Protein AF-A0A0K1JF31-F1 (afdb_monomer_lite)

Structure (mmCIF, N/CA/C/O backbone):
data_AF-A0A0K1JF31-F1
#
_entry.id   AF-A0A0K1JF31-F1
#
loop_
_atom_site.group_PDB
_atom_site.id
_atom_site.type_symbol
_atom_site.label_atom_id
_atom_site.label_alt_id
_atom_site.label_comp_id
_atom_site.label_asym_id
_atom_site.label_entity_id
_atom_site.label_seq_id
_atom_site.pdbx_PDB_ins_code
_atom_site.Cartn_x
_atom_site.Cartn_y
_atom_site.Cartn_z
_atom_site.occupancy
_atom_site.B_iso_or_equiv
_atom_site.auth_seq_id
_atom_site.auth_comp_id
_atom_site.auth_asym_id
_atom_site.auth_atom_id
_atom_site.pdbx_PDB_model_num
ATOM 1 N N . MET A 1 1 ? 9.461 -9.922 5.582 1.00 48.00 1 MET A N 1
ATOM 2 C CA . MET A 1 1 ? 8.003 -9.866 5.827 1.00 48.00 1 MET A CA 1
ATOM 3 C C . MET A 1 1 ? 7.762 -8.572 6.591 1.00 48.00 1 MET A C 1
ATOM 5 O O . MET A 1 1 ? 8.384 -8.407 7.632 1.00 48.00 1 MET A O 1
ATOM 9 N N . ASN A 1 2 ? 7.058 -7.615 5.977 1.00 62.56 2 ASN A N 1
ATOM 10 C CA . ASN A 1 2 ? 7.079 -6.185 6.326 1.00 62.56 2 ASN A CA 1
ATOM 11 C C . ASN A 1 2 ? 6.630 -5.918 7.773 1.00 62.56 2 ASN A C 1
ATOM 13 O O . ASN A 1 2 ? 5.574 -6.403 8.175 1.00 62.56 2 ASN A O 1
ATOM 17 N N . ALA A 1 3 ? 7.412 -5.145 8.536 1.00 68.56 3 ALA A N 1
ATOM 18 C CA . ALA A 1 3 ? 7.131 -4.831 9.943 1.00 68.56 3 ALA A CA 1
ATOM 19 C C . ALA A 1 3 ? 5.749 -4.176 10.126 1.00 68.56 3 ALA A C 1
ATOM 21 O O . ALA A 1 3 ? 4.981 -4.593 10.986 1.00 68.56 3 ALA A O 1
ATOM 22 N N . VAL A 1 4 ? 5.389 -3.264 9.218 1.00 63.94 4 VAL A N 1
ATOM 23 C CA . VAL A 1 4 ? 4.092 -2.563 9.182 1.00 63.94 4 VAL A CA 1
ATOM 24 C C . VAL A 1 4 ? 2.902 -3.522 9.037 1.00 63.94 4 VAL A C 1
ATOM 26 O O . VAL A 1 4 ? 1.861 -3.335 9.657 1.00 63.94 4 VAL A O 1
ATOM 29 N N . VAL A 1 5 ? 3.054 -4.597 8.259 1.00 63.91 5 VAL A N 1
ATOM 30 C CA . VAL A 1 5 ? 1.973 -5.572 8.016 1.00 63.91 5 VAL A CA 1
ATOM 31 C C . VAL A 1 5 ? 1.757 -6.473 9.230 1.00 63.91 5 VAL A C 1
ATOM 33 O O . VAL A 1 5 ? 0.625 -6.857 9.513 1.00 63.91 5 VAL A O 1
ATOM 36 N N . ARG A 1 6 ? 2.826 -6.808 9.969 1.00 69.06 6 ARG A N 1
ATOM 37 C CA . ARG A 1 6 ? 2.684 -7.524 11.247 1.00 69.06 6 ARG A CA 1
ATOM 38 C C . ARG A 1 6 ? 1.983 -6.653 12.283 1.00 69.06 6 ARG A C 1
ATOM 40 O O . ARG A 1 6 ? 1.006 -7.101 12.865 1.00 69.06 6 ARG A O 1
ATOM 47 N N . GLN A 1 7 ? 2.426 -5.404 12.421 1.00 67.50 7 GLN A N 1
ATOM 48 C CA . GLN A 1 7 ? 1.873 -4.449 13.379 1.00 67.50 7 GLN A CA 1
ATOM 49 C C . GLN A 1 7 ? 0.365 -4.231 13.172 1.00 67.50 7 GLN A C 1
ATOM 51 O O . GLN A 1 7 ? -0.398 -4.228 14.130 1.00 67.50 7 GLN A O 1
ATOM 56 N N . TRP A 1 8 ? -0.083 -4.163 11.915 1.00 64.81 8 TRP A N 1
ATOM 57 C CA . TRP A 1 8 ? -1.504 -4.116 11.566 1.00 64.81 8 TRP A CA 1
ATOM 58 C C . TRP A 1 8 ? -2.294 -5.366 11.981 1.00 64.81 8 TRP A C 1
ATOM 60 O O . TRP A 1 8 ? -3.380 -5.262 12.557 1.00 64.81 8 TRP A O 1
ATOM 70 N N . ASN A 1 9 ? -1.769 -6.561 11.687 1.00 64.62 9 ASN A N 1
ATOM 71 C CA . ASN A 1 9 ? -2.449 -7.814 12.023 1.00 64.62 9 ASN A CA 1
ATOM 72 C C . ASN A 1 9 ? -2.577 -8.005 13.540 1.00 64.62 9 ASN A C 1
ATOM 74 O O . ASN A 1 9 ? -3.616 -8.475 14.008 1.00 64.62 9 ASN A O 1
ATOM 78 N N . ASP A 1 10 ? -1.551 -7.623 14.299 1.00 68.12 10 ASP A N 1
ATOM 79 C CA . ASP A 1 10 ? -1.558 -7.716 15.759 1.00 68.12 10 ASP A CA 1
ATOM 80 C C . ASP A 1 10 ? -2.531 -6.696 16.372 1.00 68.12 10 ASP A C 1
ATOM 82 O O . ASP A 1 10 ? -3.350 -7.067 17.216 1.00 68.12 10 ASP A O 1
ATOM 86 N N . ALA A 1 11 ? -2.546 -5.454 15.874 1.00 62.66 11 ALA A N 1
ATOM 87 C CA . ALA A 1 11 ? -3.492 -4.421 16.302 1.00 62.66 11 ALA A CA 1
ATOM 88 C C . ALA A 1 11 ? -4.959 -4.806 16.025 1.00 62.66 11 ALA A C 1
ATOM 90 O O . ALA A 1 11 ? -5.830 -4.612 16.875 1.00 62.66 11 ALA A O 1
ATOM 91 N N . THR A 1 12 ? -5.226 -5.425 14.867 1.00 65.06 12 THR A N 1
ATOM 92 C CA . THR A 1 12 ? -6.564 -5.922 14.491 1.00 65.06 12 THR A CA 1
ATOM 93 C C . THR A 1 12 ? -7.033 -7.034 15.425 1.00 65.06 12 THR A C 1
ATOM 95 O O . THR A 1 12 ? -8.169 -7.008 15.894 1.00 65.06 12 THR A O 1
ATOM 98 N N . ARG A 1 13 ? -6.159 -8.003 15.732 1.00 66.81 13 ARG A N 1
ATOM 99 C CA . ARG A 1 13 ? -6.470 -9.100 16.668 1.00 66.81 13 ARG A CA 1
ATOM 100 C C . ARG A 1 13 ? -6.703 -8.608 18.090 1.00 66.81 13 ARG A C 1
ATOM 102 O O . ARG A 1 13 ? -7.522 -9.177 18.800 1.00 66.81 13 ARG A O 1
ATOM 109 N N . SER A 1 14 ? -5.985 -7.563 18.484 1.00 64.38 14 SER A N 1
ATOM 110 C CA . SER A 1 14 ? -6.023 -7.005 19.837 1.00 64.38 14 SER A CA 1
ATOM 111 C C . SER A 1 14 ? -7.141 -5.973 20.028 1.00 64.38 14 SER A C 1
ATOM 113 O O . SER A 1 14 ? -7.331 -5.502 21.145 1.00 64.38 14 SER A O 1
ATOM 115 N N . GLN A 1 15 ? -7.850 -5.596 18.951 1.00 62.47 15 GLN A N 1
ATOM 116 C CA . GLN A 1 15 ? -8.887 -4.551 18.917 1.00 62.47 15 GLN A CA 1
ATOM 117 C C . GLN A 1 15 ? -8.434 -3.203 19.510 1.00 62.47 15 GLN A C 1
ATOM 119 O O . GLN A 1 15 ? -9.239 -2.416 20.006 1.00 62.47 15 GLN A O 1
ATOM 124 N N . ARG A 1 16 ? -7.129 -2.917 19.464 1.00 68.31 16 ARG A N 1
ATOM 125 C CA . ARG A 1 16 ? -6.552 -1.696 20.030 1.00 68.31 16 ARG A CA 1
ATOM 126 C C . ARG A 1 16 ? -6.599 -0.584 18.995 1.00 68.31 16 ARG A C 1
ATOM 128 O O . ARG A 1 16 ? -5.718 -0.475 18.146 1.00 68.31 16 ARG A O 1
ATOM 135 N N . THR A 1 17 ? -7.612 0.268 19.090 1.00 65.62 17 THR A N 1
ATOM 136 C CA . THR A 1 17 ? -7.881 1.359 18.139 1.00 65.62 17 THR A CA 1
ATOM 137 C C . THR A 1 17 ? -6.668 2.269 17.908 1.00 65.62 17 THR A C 1
ATOM 139 O O . THR A 1 17 ? -6.363 2.604 16.771 1.00 65.62 17 THR A O 1
ATOM 142 N N . GLY A 1 18 ? -5.899 2.597 18.954 1.00 68.38 18 GLY A N 1
ATOM 143 C CA . GLY A 1 18 ? -4.687 3.421 18.813 1.00 68.38 18 GLY A CA 1
ATOM 144 C C . GLY A 1 18 ? -3.534 2.739 18.059 1.00 68.38 18 GLY A C 1
ATOM 145 O O . GLY A 1 18 ? -2.773 3.392 17.341 1.00 68.38 18 GLY A O 1
ATOM 146 N N . GLU A 1 19 ? -3.411 1.415 18.171 1.00 68.19 19 GLU A N 1
ATOM 147 C CA . GLU A 1 19 ? -2.413 0.642 17.419 1.00 68.19 19 GLU A CA 1
ATOM 148 C C . GLU A 1 19 ? -2.843 0.470 15.956 1.00 68.19 19 GLU A C 1
ATOM 150 O O . GLU A 1 19 ? -1.999 0.520 15.058 1.00 68.19 19 GLU A O 1
ATOM 155 N N . LEU A 1 20 ? -4.153 0.347 15.709 1.00 66.38 20 LEU A N 1
ATOM 156 C CA . LEU A 1 20 ? -4.734 0.348 14.366 1.00 66.38 20 LEU A CA 1
ATOM 157 C C . LEU A 1 20 ? -4.461 1.672 13.650 1.00 66.38 20 LEU A C 1
ATOM 159 O O . LEU A 1 20 ? -3.975 1.649 12.523 1.00 66.38 20 LEU A O 1
ATOM 163 N N . ASP A 1 21 ? -4.676 2.808 14.313 1.00 70.62 21 ASP A N 1
ATOM 164 C CA . ASP A 1 21 ? -4.404 4.142 13.758 1.00 70.62 21 ASP A CA 1
ATOM 165 C C . ASP A 1 21 ? -2.927 4.336 13.417 1.00 70.62 21 ASP A C 1
ATOM 167 O O . ASP A 1 21 ? -2.572 4.838 12.348 1.00 70.62 21 ASP A O 1
ATOM 171 N N . THR A 1 22 ? -2.047 3.890 14.313 1.00 76.75 22 THR A N 1
ATOM 172 C CA . THR A 1 22 ? -0.597 3.944 14.099 1.00 76.75 22 THR A CA 1
ATOM 173 C C . THR A 1 22 ? -0.194 3.110 12.884 1.00 76.75 22 THR A C 1
ATOM 175 O O . THR A 1 22 ? 0.560 3.577 12.026 1.00 76.75 22 THR A O 1
ATOM 178 N N . ALA A 1 23 ? -0.722 1.890 12.774 1.00 71.25 23 ALA A N 1
ATOM 179 C CA . ALA A 1 23 ? -0.440 1.006 11.652 1.00 71.25 23 ALA A CA 1
ATOM 180 C C . ALA A 1 23 ? -1.015 1.547 10.330 1.00 71.25 23 ALA A C 1
ATOM 182 O O . ALA A 1 23 ? -0.316 1.524 9.317 1.00 71.25 23 ALA A O 1
ATOM 183 N N . ALA A 1 24 ? -2.236 2.090 10.340 1.00 72.38 24 ALA A N 1
ATOM 184 C CA . ALA A 1 24 ? -2.893 2.691 9.176 1.00 72.38 24 ALA A CA 1
ATOM 185 C C . ALA A 1 24 ? -2.074 3.875 8.621 1.00 72.38 24 ALA A C 1
ATOM 187 O O . ALA A 1 24 ? -1.728 3.919 7.435 1.00 72.38 24 ALA A O 1
ATOM 188 N N . ASN A 1 25 ? -1.641 4.776 9.508 1.00 80.25 25 ASN A N 1
ATOM 189 C CA . ASN A 1 25 ? -0.787 5.910 9.156 1.00 80.25 25 ASN A CA 1
ATOM 190 C C . ASN A 1 25 ? 0.585 5.468 8.620 1.00 80.25 25 ASN A C 1
ATOM 192 O O . ASN A 1 25 ? 1.090 6.028 7.637 1.00 80.25 25 ASN A O 1
ATOM 196 N N . ALA A 1 26 ? 1.185 4.433 9.216 1.00 79.25 26 ALA A N 1
ATOM 197 C CA . ALA A 1 26 ? 2.437 3.858 8.727 1.00 79.25 26 ALA A CA 1
ATOM 198 C C . ALA A 1 26 ? 2.277 3.238 7.326 1.00 79.25 26 ALA A C 1
ATOM 200 O O . ALA A 1 26 ? 3.159 3.402 6.476 1.00 79.25 26 ALA A O 1
ATOM 201 N N . MET A 1 27 ? 1.145 2.581 7.046 1.00 79.62 27 MET A N 1
ATOM 202 C CA . MET A 1 27 ? 0.813 2.061 5.714 1.00 79.62 27 MET A CA 1
ATOM 203 C C . MET A 1 27 ? 0.684 3.182 4.683 1.00 79.62 27 MET A C 1
ATOM 205 O O . MET A 1 27 ? 1.302 3.093 3.620 1.00 79.62 27 MET A O 1
ATOM 209 N N . GLY A 1 28 ? -0.041 4.258 5.008 1.00 81.19 28 GLY A N 1
ATOM 210 C CA . GLY A 1 28 ? -0.172 5.430 4.137 1.00 81.19 28 GLY A CA 1
ATOM 211 C C . GLY A 1 28 ? 1.175 6.093 3.830 1.00 81.19 28 GLY A C 1
ATOM 212 O O . GLY A 1 28 ? 1.489 6.374 2.672 1.00 81.19 28 GLY A O 1
ATOM 213 N N . THR A 1 29 ? 2.021 6.261 4.849 1.00 86.00 29 THR A N 1
ATOM 214 C CA . THR A 1 29 ? 3.377 6.814 4.690 1.00 86.00 29 THR A CA 1
ATOM 215 C C . THR A 1 29 ? 4.244 5.923 3.800 1.00 86.00 29 THR A C 1
ATOM 217 O O . THR A 1 29 ? 4.877 6.405 2.858 1.00 86.00 29 THR A O 1
ATOM 220 N N . THR A 1 30 ? 4.220 4.609 4.043 1.00 83.50 30 THR A N 1
ATOM 221 C CA . THR A 1 30 ? 4.971 3.627 3.247 1.00 83.50 30 THR A CA 1
ATOM 222 C C . THR A 1 30 ? 4.504 3.625 1.790 1.00 83.50 30 THR A C 1
ATOM 224 O O . THR A 1 30 ? 5.331 3.590 0.882 1.00 83.50 30 THR A O 1
ATOM 227 N N . ALA A 1 31 ? 3.193 3.714 1.542 1.00 85.94 31 ALA A N 1
ATOM 228 C CA . ALA A 1 31 ? 2.637 3.800 0.193 1.00 85.94 31 ALA A CA 1
ATOM 229 C C . ALA A 1 31 ? 3.159 5.033 -0.564 1.00 85.94 31 ALA A C 1
ATOM 231 O O . ALA A 1 31 ? 3.574 4.924 -1.718 1.00 85.94 31 ALA A O 1
ATOM 232 N N . THR A 1 32 ? 3.192 6.197 0.087 1.00 88.25 32 THR A N 1
ATOM 233 C CA . THR A 1 32 ? 3.732 7.434 -0.500 1.00 88.25 32 THR A CA 1
ATOM 234 C C . THR A 1 32 ? 5.220 7.312 -0.823 1.00 88.25 32 THR A C 1
ATOM 236 O O . THR A 1 32 ? 5.635 7.657 -1.931 1.00 88.25 32 THR A O 1
ATOM 239 N N . GLN A 1 33 ? 6.018 6.763 0.097 1.00 87.94 33 GLN A N 1
ATOM 240 C CA . GLN A 1 33 ? 7.448 6.529 -0.132 1.00 87.94 33 GLN A CA 1
ATOM 241 C C . GLN A 1 33 ? 7.685 5.573 -1.304 1.00 87.94 33 GLN A C 1
ATOM 243 O O . GLN A 1 33 ? 8.490 5.872 -2.183 1.00 87.94 33 GLN A O 1
ATOM 248 N N . LEU A 1 34 ? 6.944 4.463 -1.363 1.00 83.94 34 LEU A N 1
ATOM 249 C CA . LEU A 1 34 ? 7.009 3.503 -2.464 1.00 83.94 34 LEU A CA 1
ATOM 250 C C . LEU A 1 34 ? 6.725 4.179 -3.810 1.00 83.94 34 LEU A C 1
ATOM 252 O O . LEU A 1 34 ? 7.528 4.045 -4.730 1.00 83.94 34 LEU A O 1
ATOM 256 N N . ARG A 1 35 ? 5.654 4.975 -3.923 1.00 89.00 35 ARG A N 1
ATOM 257 C CA . ARG A 1 35 ? 5.362 5.728 -5.159 1.00 89.00 35 ARG A CA 1
ATOM 258 C C . ARG A 1 35 ? 6.515 6.653 -5.563 1.00 89.00 35 ARG A C 1
ATOM 260 O O . ARG A 1 35 ? 6.836 6.737 -6.747 1.00 89.00 35 ARG A O 1
ATOM 267 N N . GLY A 1 36 ? 7.163 7.298 -4.590 1.00 88.25 36 GLY A N 1
ATOM 268 C CA . GLY A 1 36 ? 8.365 8.105 -4.811 1.00 88.25 36 GLY A CA 1
ATOM 269 C C . GLY A 1 36 ? 9.525 7.287 -5.387 1.00 88.25 36 GLY A C 1
ATOM 270 O O . GLY A 1 36 ? 10.058 7.643 -6.434 1.00 88.25 36 GLY A O 1
ATOM 271 N N . ILE A 1 37 ? 9.856 6.153 -4.760 1.00 86.31 37 ILE A N 1
ATOM 272 C CA . ILE A 1 37 ? 10.921 5.243 -5.219 1.00 86.31 37 ILE A CA 1
ATOM 273 C C . ILE A 1 37 ? 10.620 4.732 -6.634 1.00 86.31 37 ILE A C 1
ATOM 275 O O . ILE A 1 37 ? 11.502 4.747 -7.491 1.00 86.31 37 ILE A O 1
ATOM 279 N N . GLY A 1 38 ? 9.376 4.316 -6.899 1.00 87.19 38 GLY A N 1
ATOM 280 C CA . GLY A 1 38 ? 8.930 3.901 -8.228 1.00 87.19 38 GLY A CA 1
ATOM 281 C C . GLY A 1 38 ? 9.193 4.993 -9.264 1.00 87.19 38 GLY A C 1
ATOM 282 O O . GLY A 1 38 ? 9.944 4.771 -10.210 1.00 87.19 38 GLY A O 1
ATOM 283 N N . LYS A 1 39 ? 8.677 6.205 -9.026 1.00 88.12 39 LYS A N 1
ATOM 284 C CA . LYS A 1 39 ? 8.858 7.357 -9.922 1.00 88.12 39 LYS A CA 1
ATOM 285 C C . LYS A 1 39 ? 10.333 7.689 -10.180 1.00 88.12 39 LYS A C 1
ATOM 287 O O . LYS A 1 39 ? 10.692 7.982 -11.316 1.00 88.12 39 LYS A O 1
ATOM 292 N N . SER A 1 40 ? 11.176 7.637 -9.151 1.00 87.50 40 SER A N 1
ATOM 293 C CA . SER A 1 40 ? 12.608 7.938 -9.264 1.00 87.50 40 SER A CA 1
ATOM 294 C C . SER A 1 40 ? 13.421 6.849 -9.967 1.00 87.50 40 SER A C 1
ATOM 296 O O . SER A 1 40 ? 14.519 7.135 -10.429 1.00 87.50 40 SER A O 1
ATOM 298 N N . SER A 1 41 ? 12.912 5.617 -10.061 1.00 85.62 41 SER A N 1
ATOM 299 C CA . SER A 1 41 ? 13.661 4.490 -10.633 1.00 85.62 41 SER A CA 1
ATOM 300 C C . SER A 1 41 ? 13.886 4.579 -12.147 1.00 85.62 41 SER A C 1
ATOM 302 O O . SER A 1 41 ? 14.805 3.946 -12.655 1.00 85.62 41 SER A O 1
ATOM 304 N N . GLY A 1 42 ? 13.025 5.294 -12.881 1.00 84.06 42 GLY A N 1
ATOM 305 C CA . GLY A 1 42 ? 13.023 5.300 -14.350 1.00 84.06 42 GLY A CA 1
ATOM 306 C C . GLY A 1 42 ? 12.580 3.980 -15.009 1.00 84.06 42 GLY A C 1
ATOM 307 O O . GLY A 1 42 ? 12.400 3.942 -16.223 1.00 84.06 42 GLY A O 1
ATOM 308 N N . ASP A 1 43 ? 12.347 2.915 -14.235 1.00 86.12 43 ASP A N 1
ATOM 309 C CA . ASP A 1 43 ? 11.899 1.609 -14.717 1.00 86.12 43 ASP A CA 1
ATOM 310 C C . ASP A 1 43 ? 10.366 1.510 -14.615 1.00 86.12 43 ASP A C 1
ATOM 312 O O . ASP A 1 43 ? 9.777 1.497 -13.527 1.00 86.12 43 ASP A O 1
ATOM 316 N N . SER A 1 44 ? 9.693 1.423 -15.766 1.00 86.88 44 SER A N 1
ATOM 317 C CA . SER A 1 44 ? 8.229 1.328 -15.851 1.00 86.88 44 SER A CA 1
ATOM 318 C C . SER A 1 44 ? 7.672 0.022 -15.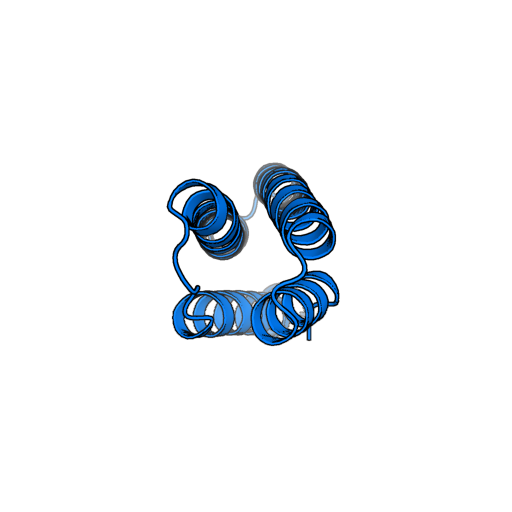262 1.00 86.88 44 SER A C 1
ATOM 320 O O . SER A 1 44 ? 6.593 0.015 -14.653 1.00 86.88 44 SER A O 1
ATOM 322 N N . GLY A 1 45 ? 8.416 -1.080 -15.381 1.00 84.62 45 GLY A N 1
ATOM 323 C CA . GLY A 1 45 ? 8.081 -2.387 -14.827 1.00 84.62 45 GLY A CA 1
ATOM 324 C C . GLY A 1 45 ? 8.195 -2.419 -13.304 1.00 84.62 45 GLY A C 1
ATOM 325 O O . GLY A 1 45 ? 7.305 -2.966 -12.636 1.00 84.62 45 GLY A O 1
ATOM 326 N N . PHE A 1 46 ? 9.235 -1.798 -12.755 1.00 85.50 46 PHE A N 1
ATOM 327 C CA . PHE A 1 46 ? 9.406 -1.591 -11.320 1.00 85.50 46 PHE A CA 1
ATOM 328 C C . PHE A 1 46 ? 8.326 -0.652 -10.777 1.00 85.50 46 PHE A C 1
ATOM 330 O O . PHE A 1 46 ? 7.597 -1.028 -9.858 1.00 85.50 46 PHE A O 1
ATOM 337 N N . THR A 1 47 ? 8.143 0.512 -11.408 1.00 90.31 47 THR A N 1
ATOM 338 C CA . THR A 1 47 ? 7.141 1.522 -11.026 1.00 90.31 47 THR A CA 1
ATOM 3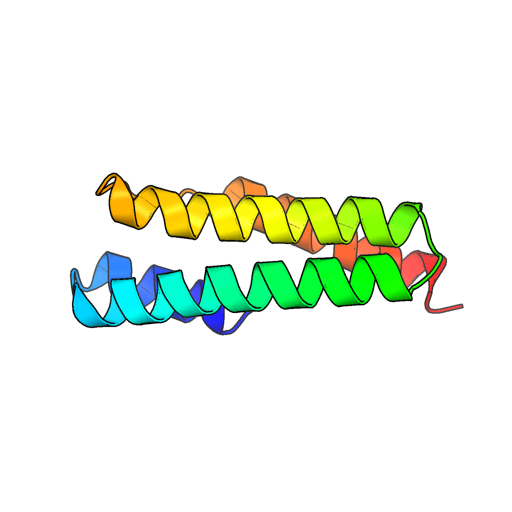39 C C . THR A 1 47 ? 5.746 0.916 -10.919 1.00 90.31 47 THR A C 1
ATOM 341 O O . THR A 1 47 ? 5.073 1.078 -9.903 1.00 90.31 47 THR A O 1
ATOM 344 N N . THR A 1 48 ? 5.325 0.144 -11.924 1.00 90.00 48 THR A N 1
ATOM 345 C CA . THR A 1 48 ? 4.006 -0.511 -11.933 1.00 90.00 48 THR A CA 1
ATOM 346 C C . THR A 1 48 ? 3.821 -1.451 -10.740 1.00 90.00 48 THR A C 1
ATOM 348 O O . THR A 1 48 ? 2.761 -1.479 -10.113 1.00 90.00 48 THR A O 1
ATOM 351 N N . ARG A 1 49 ? 4.846 -2.238 -10.404 1.00 87.06 49 ARG A N 1
ATOM 352 C CA . ARG A 1 49 ? 4.776 -3.227 -9.317 1.00 87.06 49 ARG A CA 1
ATOM 353 C C . ARG A 1 49 ? 4.822 -2.569 -7.945 1.00 87.06 49 ARG A C 1
ATOM 355 O O . ARG A 1 49 ? 4.095 -2.988 -7.049 1.00 87.06 49 ARG A O 1
ATOM 362 N N . VAL A 1 50 ? 5.635 -1.529 -7.798 1.00 88.50 50 VAL A N 1
ATOM 363 C CA . VAL A 1 50 ? 5.701 -0.718 -6.582 1.00 88.50 50 VAL A CA 1
ATOM 364 C C . VAL A 1 50 ? 4.377 0.003 -6.332 1.00 88.50 50 VAL A C 1
ATOM 366 O O . VAL A 1 50 ? 3.871 -0.048 -5.211 1.00 88.50 50 VAL A O 1
ATOM 369 N N . ASN A 1 51 ? 3.766 0.580 -7.371 1.00 88.44 51 ASN A N 1
ATOM 370 C CA . ASN A 1 51 ? 2.456 1.223 -7.264 1.00 88.44 51 ASN A CA 1
ATOM 371 C C . ASN A 1 51 ? 1.374 0.237 -6.816 1.00 88.44 51 ASN A C 1
ATOM 373 O O . ASN A 1 51 ? 0.629 0.559 -5.900 1.00 88.44 51 ASN A O 1
ATOM 377 N N . LYS A 1 52 ? 1.361 -0.999 -7.339 1.00 89.56 52 LYS A N 1
ATOM 378 C CA . LYS A 1 52 ? 0.437 -2.040 -6.851 1.00 89.56 52 LYS A CA 1
ATOM 379 C C . LYS A 1 52 ? 0.587 -2.306 -5.350 1.00 89.56 52 LYS A C 1
ATOM 381 O O . LYS A 1 52 ? -0.410 -2.415 -4.653 1.00 89.56 52 LYS A O 1
ATOM 386 N N . VAL A 1 53 ? 1.815 -2.389 -4.829 1.00 85.75 53 VAL A N 1
ATOM 387 C CA . VAL A 1 53 ? 2.034 -2.567 -3.379 1.00 85.75 53 VAL A CA 1
ATOM 388 C C . VAL A 1 53 ? 1.557 -1.342 -2.589 1.00 85.75 53 VAL A C 1
ATOM 390 O O . VAL A 1 53 ? 0.961 -1.496 -1.523 1.00 85.75 53 VAL A O 1
ATOM 393 N N . ALA A 1 54 ? 1.803 -0.136 -3.103 1.00 88.25 54 ALA A N 1
ATOM 394 C CA . ALA A 1 54 ? 1.359 1.109 -2.483 1.00 88.25 54 ALA A CA 1
ATOM 395 C C . ALA A 1 54 ? -0.174 1.248 -2.463 1.00 88.25 54 ALA A C 1
ATOM 397 O O . ALA A 1 54 ? -0.729 1.722 -1.473 1.00 88.25 54 ALA A O 1
ATOM 398 N N . ASP A 1 55 ? -0.856 0.821 -3.524 1.00 88.62 55 ASP A N 1
ATOM 399 C CA . ASP A 1 55 ? -2.315 0.859 -3.625 1.00 88.62 55 ASP A CA 1
ATOM 400 C C . ASP A 1 55 ? -2.965 -0.100 -2.627 1.00 88.62 55 ASP A C 1
ATOM 402 O O . ASP A 1 55 ? -3.902 0.291 -1.933 1.00 88.62 55 ASP A O 1
ATOM 406 N N . GLU A 1 56 ? -2.411 -1.305 -2.464 1.00 85.19 56 GLU A N 1
ATOM 407 C CA . GLU A 1 56 ? -2.870 -2.241 -1.435 1.00 85.19 56 GLU A CA 1
ATOM 408 C C . GLU A 1 56 ? -2.709 -1.642 -0.035 1.00 85.19 56 GLU A C 1
ATOM 410 O O . GLU A 1 56 ? -3.673 -1.618 0.721 1.00 85.19 56 GLU A O 1
ATOM 415 N N . LEU A 1 57 ? -1.543 -1.069 0.299 1.00 83.38 57 LEU A N 1
ATOM 416 C CA . LEU A 1 57 ? -1.320 -0.395 1.590 1.00 83.38 57 LEU A CA 1
ATOM 417 C C . LEU A 1 57 ? -2.296 0.770 1.827 1.00 83.38 57 LEU A C 1
ATOM 419 O O . LEU A 1 57 ? -2.788 0.942 2.941 1.00 83.38 57 LEU A O 1
ATOM 423 N N . ALA A 1 58 ? -2.606 1.551 0.790 1.00 84.25 58 ALA A N 1
ATOM 424 C CA . ALA A 1 58 ? -3.596 2.622 0.875 1.00 84.25 58 ALA A CA 1
ATOM 425 C C . ALA A 1 58 ? -5.022 2.079 1.081 1.00 84.25 58 ALA A C 1
ATOM 427 O O . ALA A 1 58 ? -5.794 2.665 1.838 1.00 84.25 58 ALA A O 1
ATOM 428 N N . ALA A 1 59 ? -5.363 0.944 0.465 1.00 81.31 59 ALA A N 1
ATOM 429 C CA . ALA A 1 59 ? -6.634 0.262 0.689 1.00 81.31 59 ALA A CA 1
ATOM 430 C C . ALA A 1 59 ? -6.739 -0.302 2.117 1.00 81.31 59 ALA A C 1
ATOM 432 O O . ALA A 1 59 ? -7.797 -0.181 2.733 1.00 81.31 59 ALA A O 1
ATOM 433 N N . MET A 1 60 ? -5.647 -0.846 2.675 1.00 76.38 60 MET A N 1
ATOM 434 C CA . MET A 1 60 ? -5.601 -1.280 4.080 1.00 76.38 60 MET A CA 1
ATOM 435 C C . MET A 1 60 ? -5.815 -0.094 5.035 1.00 76.38 60 MET A C 1
ATOM 437 O O . MET A 1 60 ? -6.593 -0.203 5.978 1.00 76.38 60 MET A O 1
ATOM 441 N N . ASN A 1 61 ? -5.185 1.054 4.751 1.00 77.94 61 ASN A N 1
ATOM 442 C CA . ASN A 1 61 ? -5.398 2.295 5.500 1.00 77.94 61 ASN A CA 1
ATOM 443 C C . ASN A 1 61 ? -6.869 2.7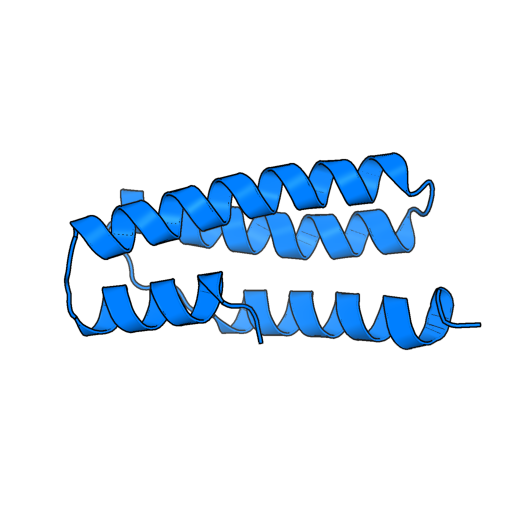45 5.429 1.00 77.94 61 ASN A C 1
ATOM 445 O O . ASN A 1 61 ? -7.482 3.017 6.451 1.00 77.94 61 ASN A O 1
ATOM 449 N N . LYS A 1 62 ? -7.485 2.729 4.242 1.00 74.62 62 LYS A N 1
ATOM 450 C CA . LYS A 1 62 ? -8.895 3.116 4.079 1.00 74.62 62 LYS A CA 1
ATOM 451 C C . LYS A 1 62 ? -9.873 2.158 4.770 1.00 74.62 62 LYS A C 1
ATOM 453 O O . LYS A 1 62 ? -10.906 2.582 5.271 1.00 74.62 62 LYS A O 1
ATOM 458 N N . ALA A 1 63 ? -9.555 0.868 4.835 1.00 69.12 63 ALA A N 1
ATOM 459 C CA . ALA A 1 63 ? -10.388 -0.105 5.537 1.00 69.12 63 ALA A CA 1
ATOM 460 C C . ALA A 1 63 ? -10.485 0.165 7.051 1.00 69.12 63 ALA A C 1
ATOM 462 O O . ALA A 1 63 ? -11.495 -0.201 7.651 1.00 69.12 63 ALA A O 1
ATOM 463 N N . ARG A 1 64 ? -9.492 0.844 7.653 1.00 65.50 64 ARG A N 1
ATOM 464 C CA . ARG A 1 64 ? -9.595 1.391 9.018 1.00 65.50 64 ARG A CA 1
ATOM 465 C C . ARG A 1 64 ? -10.721 2.416 9.113 1.00 65.50 64 ARG A C 1
ATOM 467 O O . ARG A 1 64 ? -11.539 2.312 10.020 1.00 65.50 64 ARG A O 1
ATOM 474 N N . ASP A 1 65 ? -10.769 3.369 8.182 1.00 62.50 65 ASP A N 1
ATOM 475 C CA . ASP A 1 65 ? -11.787 4.429 8.175 1.00 62.50 65 ASP A CA 1
ATOM 476 C C . ASP A 1 65 ? -13.204 3.851 8.003 1.00 62.50 65 ASP A C 1
ATOM 478 O O . ASP A 1 65 ? -14.160 4.370 8.573 1.00 62.50 65 ASP A O 1
ATOM 482 N N . ASP A 1 66 ? -13.321 2.719 7.300 1.00 60.44 66 ASP A N 1
ATOM 483 C CA . ASP A 1 66 ? -14.579 1.988 7.107 1.00 60.44 66 ASP A CA 1
ATOM 484 C C . ASP A 1 66 ? -14.900 0.975 8.235 1.00 60.44 66 ASP A C 1
ATOM 486 O O . ASP A 1 66 ? -15.928 0.295 8.168 1.00 60.44 66 ASP A O 1
ATOM 490 N N . GLY A 1 67 ? -14.028 0.808 9.241 1.00 58.28 67 GLY A N 1
ATOM 491 C CA . GLY A 1 67 ? -14.201 -0.165 10.330 1.00 58.28 67 GLY A CA 1
ATOM 492 C C . GLY A 1 67 ? -14.149 -1.638 9.891 1.00 58.28 67 GLY A C 1
ATOM 493 O O . GLY A 1 67 ? -14.765 -2.498 10.524 1.00 58.28 67 GLY A O 1
ATOM 494 N N . LYS A 1 68 ? -13.451 -1.950 8.792 1.00 62.94 68 LYS A N 1
ATOM 495 C CA . LYS A 1 68 ? -13.414 -3.288 8.178 1.00 62.94 68 LYS A CA 1
ATOM 496 C C . LYS A 1 68 ? -12.090 -4.006 8.420 1.00 62.94 68 LYS A C 1
ATOM 498 O O . LYS A 1 68 ? -11.012 -3.419 8.384 1.00 62.94 68 LYS A O 1
ATOM 503 N N . SER A 1 69 ? -12.165 -5.327 8.585 1.00 58.34 69 SER A N 1
ATOM 504 C CA . SER A 1 69 ? -10.981 -6.188 8.547 1.00 58.34 69 SER A CA 1
ATOM 505 C C . SER A 1 69 ? -10.349 -6.178 7.156 1.00 58.34 69 SER A C 1
ATOM 507 O O . SER A 1 69 ? -11.045 -6.187 6.140 1.00 58.34 69 SER A O 1
ATOM 509 N N . VAL A 1 70 ? -9.020 -6.217 7.108 1.00 62.16 70 VAL A N 1
ATOM 510 C CA . VAL A 1 70 ? -8.276 -6.212 5.848 1.00 62.16 70 VAL A CA 1
ATOM 511 C C . VAL A 1 70 ? -7.799 -7.612 5.495 1.00 62.16 70 VAL A C 1
ATOM 513 O O . VAL A 1 70 ? -7.108 -8.269 6.273 1.00 62.16 70 VAL A O 1
ATOM 516 N N . LEU A 1 71 ? -8.110 -8.047 4.277 1.00 64.88 71 LEU A N 1
ATOM 517 C CA . LEU A 1 71 ? -7.538 -9.251 3.686 1.00 64.88 71 LEU A CA 1
ATOM 518 C C . LEU A 1 71 ? -6.130 -8.957 3.157 1.00 64.88 71 LEU A C 1
ATOM 520 O O . LEU A 1 71 ? -5.944 -8.179 2.228 1.00 64.88 71 LEU A O 1
ATOM 524 N N . THR A 1 72 ? -5.121 -9.624 3.719 1.00 70.50 72 THR A N 1
ATOM 525 C CA . THR A 1 72 ? -3.709 -9.436 3.328 1.00 70.50 72 THR A CA 1
ATOM 526 C C . THR A 1 72 ? -3.310 -10.197 2.058 1.00 70.50 72 THR A C 1
ATOM 528 O O . THR A 1 72 ? -2.168 -10.095 1.609 1.00 70.50 72 THR A O 1
ATOM 531 N N . THR A 1 73 ? -4.221 -10.971 1.459 1.00 75.81 73 THR A N 1
ATOM 532 C CA . THR A 1 73 ? -3.951 -11.812 0.281 1.00 75.81 73 THR A CA 1
ATOM 533 C C . THR A 1 73 ? -3.443 -10.996 -0.905 1.00 75.81 73 THR A C 1
ATOM 535 O O . THR A 1 73 ? -2.405 -11.334 -1.477 1.00 75.81 73 THR A O 1
ATOM 538 N N . ASN A 1 74 ? -4.123 -9.898 -1.237 1.00 75.38 74 ASN A N 1
ATOM 539 C CA . ASN A 1 74 ? -3.768 -9.060 -2.383 1.00 75.38 74 ASN A CA 1
ATOM 540 C C . ASN A 1 74 ? -2.426 -8.354 -2.162 1.00 75.38 74 ASN A C 1
ATOM 542 O O . ASN A 1 74 ? -1.532 -8.452 -3.006 1.00 75.38 74 ASN A O 1
ATOM 546 N N . TYR A 1 75 ? -2.232 -7.775 -0.973 1.00 78.06 75 TYR A N 1
ATOM 547 C CA . TYR A 1 75 ? -0.945 -7.232 -0.542 1.00 78.06 75 TYR A CA 1
ATOM 548 C C . TYR A 1 75 ? 0.200 -8.251 -0.693 1.00 78.06 75 TYR A C 1
ATOM 550 O O . TYR A 1 75 ? 1.236 -7.950 -1.289 1.00 78.06 75 TYR A O 1
ATOM 558 N N . ASN A 1 76 ? 0.019 -9.478 -0.191 1.00 73.19 76 ASN A N 1
ATOM 559 C CA . ASN A 1 76 ? 1.045 -10.521 -0.249 1.00 73.19 76 ASN A CA 1
ATOM 560 C C . ASN A 1 76 ? 1.380 -10.918 -1.694 1.00 73.19 76 ASN A C 1
ATOM 562 O O . ASN A 1 76 ? 2.548 -11.146 -2.015 1.00 73.19 76 ASN A O 1
ATOM 566 N N . THR A 1 77 ? 0.377 -10.979 -2.569 1.00 81.75 77 THR A N 1
ATOM 567 C CA . THR A 1 77 ? 0.565 -11.245 -4.000 1.00 81.75 77 THR A CA 1
ATOM 568 C C . THR A 1 77 ? 1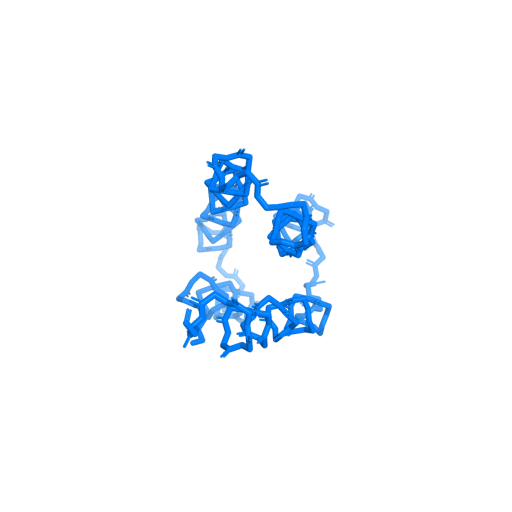.349 -10.120 -4.677 1.00 81.75 77 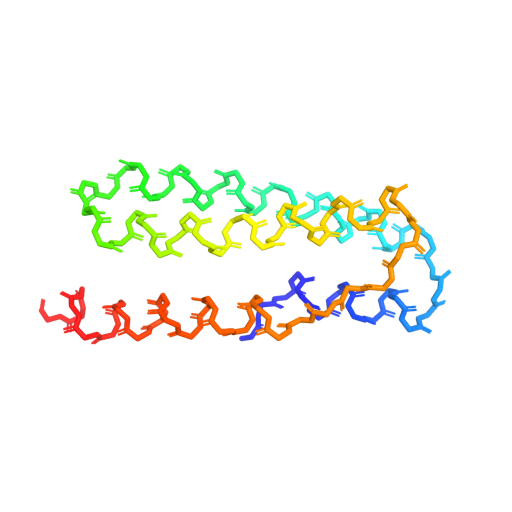THR A C 1
ATOM 570 O O . THR A 1 77 ? 2.349 -10.395 -5.345 1.00 81.75 77 THR A O 1
ATOM 573 N N . ALA A 1 78 ? 0.973 -8.857 -4.451 1.00 79.69 78 ALA A N 1
ATOM 574 C CA . ALA A 1 78 ? 1.680 -7.699 -5.003 1.00 79.69 78 ALA A CA 1
ATOM 575 C C . ALA A 1 78 ? 3.139 -7.631 -4.515 1.00 79.69 78 ALA A C 1
ATOM 577 O O . ALA A 1 78 ? 4.063 -7.459 -5.314 1.00 79.69 78 ALA A O 1
ATOM 578 N N . ALA A 1 79 ? 3.368 -7.854 -3.217 1.00 78.56 79 ALA A N 1
ATOM 579 C CA . ALA A 1 79 ? 4.702 -7.849 -2.625 1.00 78.56 79 ALA A CA 1
ATOM 580 C C . ALA A 1 79 ? 5.597 -8.971 -3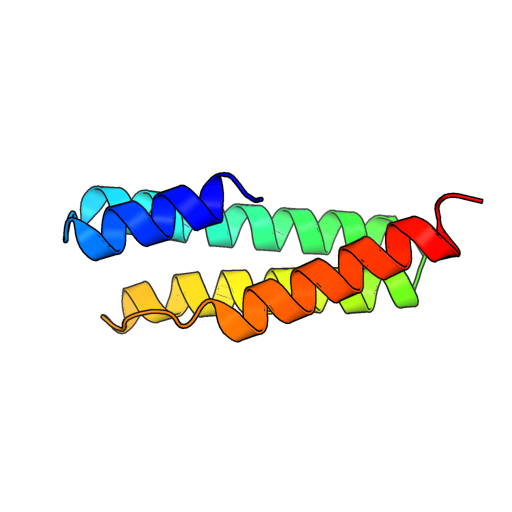.182 1.00 78.56 79 ALA A C 1
ATOM 582 O O . ALA A 1 79 ? 6.784 -8.749 -3.435 1.00 78.56 79 ALA A O 1
ATOM 583 N N . ARG A 1 80 ? 5.043 -10.171 -3.417 1.00 81.62 80 ARG A N 1
ATOM 584 C CA . ARG A 1 80 ? 5.771 -11.276 -4.066 1.00 81.62 80 ARG A CA 1
ATOM 585 C C . ARG A 1 80 ? 6.140 -10.943 -5.508 1.00 81.62 80 ARG A C 1
ATOM 587 O O . ARG A 1 80 ? 7.278 -11.193 -5.898 1.00 81.62 80 ARG A O 1
ATOM 594 N N . ALA A 1 81 ? 5.224 -10.348 -6.272 1.00 83.38 81 ALA A N 1
ATOM 595 C CA . ALA A 1 81 ? 5.484 -9.945 -7.654 1.00 83.38 81 ALA A CA 1
ATOM 596 C C . ALA A 1 81 ? 6.587 -8.877 -7.750 1.00 83.38 81 ALA A C 1
ATOM 598 O O . ALA A 1 81 ? 7.465 -8.979 -8.608 1.00 83.38 81 ALA A O 1
ATOM 599 N N . LEU A 1 82 ? 6.581 -7.888 -6.847 1.00 81.88 82 LEU A N 1
ATOM 600 C CA . LEU A 1 82 ? 7.652 -6.894 -6.746 1.00 81.88 82 LEU A CA 1
ATOM 601 C C . LEU A 1 82 ? 8.992 -7.551 -6.398 1.00 81.88 82 LEU A C 1
ATOM 603 O O . LEU A 1 82 ? 9.983 -7.324 -7.085 1.00 81.88 82 LEU A O 1
ATOM 607 N N . ARG A 1 83 ? 9.023 -8.405 -5.367 1.00 82.25 83 ARG A N 1
ATOM 608 C CA . ARG A 1 83 ? 10.251 -9.098 -4.953 1.00 82.25 83 ARG A CA 1
ATOM 609 C C . ARG A 1 83 ? 10.824 -9.959 -6.075 1.00 82.25 83 ARG A C 1
ATOM 611 O O . ARG A 1 83 ? 12.032 -9.931 -6.289 1.00 82.25 83 ARG A O 1
ATOM 618 N N . SER A 1 84 ? 9.964 -10.695 -6.780 1.00 83.44 84 SER A N 1
ATOM 619 C CA . SER A 1 84 ? 10.358 -11.499 -7.935 1.00 83.44 84 SER A CA 1
ATOM 620 C C . SER A 1 84 ? 11.014 -10.622 -9.001 1.00 83.44 84 SER A C 1
ATOM 622 O O . SER A 1 84 ? 12.141 -10.912 -9.384 1.00 83.44 84 SER A O 1
ATOM 624 N N . TYR A 1 85 ? 10.391 -9.497 -9.367 1.00 80.62 85 TYR A N 1
ATOM 625 C CA . TYR A 1 85 ? 10.952 -8.556 -10.341 1.00 80.62 85 TYR A CA 1
ATOM 626 C C . TYR A 1 85 ? 12.328 -8.019 -9.933 1.00 80.62 85 TYR A C 1
ATOM 628 O O . TYR A 1 85 ? 13.265 -8.058 -10.727 1.00 80.62 85 TYR A O 1
ATOM 636 N N . CYS A 1 86 ? 12.487 -7.578 -8.682 1.00 77.94 86 CYS A N 1
ATOM 637 C CA . CYS A 1 86 ? 13.787 -7.117 -8.196 1.00 77.94 86 CYS A CA 1
ATOM 638 C C . CYS A 1 86 ? 14.846 -8.226 -8.274 1.00 77.94 86 CYS A C 1
ATOM 640 O O . CYS A 1 86 ? 15.972 -7.964 -8.685 1.00 77.94 86 CYS A O 1
ATOM 642 N N . SER A 1 87 ? 14.485 -9.467 -7.928 1.00 76.44 87 SER A N 1
ATOM 643 C CA . SER A 1 87 ? 15.418 -10.600 -7.959 1.00 76.44 87 SER A CA 1
ATOM 644 C C . SER A 1 87 ? 15.793 -11.071 -9.366 1.00 76.44 87 SER A C 1
ATOM 646 O O . SER A 1 87 ? 16.886 -11.591 -9.548 1.00 76.44 87 SER A O 1
ATOM 648 N N . THR A 1 88 ? 14.912 -10.909 -10.357 1.00 69.50 88 THR A N 1
ATOM 649 C CA . THR A 1 88 ? 15.139 -11.416 -11.721 1.00 69.50 88 THR A CA 1
ATOM 650 C C . THR A 1 88 ? 15.692 -10.368 -12.678 1.00 69.50 88 THR A C 1
ATOM 652 O O . THR A 1 88 ? 16.354 -10.736 -13.645 1.00 69.50 88 THR A O 1
ATOM 655 N N . THR A 1 89 ? 15.391 -9.090 -12.434 1.00 61.31 89 THR A N 1
ATOM 656 C CA . THR A 1 89 ? 15.580 -8.016 -13.421 1.00 61.31 89 THR A CA 1
ATOM 657 C C . THR A 1 89 ? 16.558 -6.938 -12.954 1.00 61.31 89 THR A C 1
ATOM 659 O O . THR A 1 89 ? 17.302 -6.426 -13.776 1.00 61.31 89 THR A O 1
ATOM 662 N N . ILE A 1 90 ? 16.585 -6.609 -11.655 1.00 57.91 90 ILE A N 1
ATOM 663 C CA . ILE A 1 90 ? 17.494 -5.586 -11.093 1.00 57.91 90 ILE A CA 1
ATOM 664 C C . ILE A 1 90 ? 18.764 -6.227 -10.504 1.00 57.91 90 ILE A C 1
ATOM 666 O O . ILE A 1 90 ? 19.807 -5.593 -10.439 1.00 57.91 90 ILE A O 1
ATOM 670 N N . GLY A 1 91 ? 18.695 -7.493 -10.080 1.00 50.50 91 GLY A N 1
ATOM 671 C CA . GLY A 1 91 ? 19.821 -8.237 -9.499 1.00 50.50 91 GLY A CA 1
ATOM 672 C C . GLY A 1 91 ? 20.789 -8.886 -10.498 1.00 50.50 91 GLY A C 1
ATOM 673 O O . GLY A 1 91 ? 21.446 -9.852 -10.114 1.00 50.50 91 GLY A O 1
ATOM 674 N N . LYS A 1 92 ? 20.843 -8.425 -11.754 1.00 44.38 92 LYS A N 1
ATOM 675 C CA . LYS A 1 92 ? 21.830 -8.856 -12.757 1.00 44.38 92 LYS A CA 1
ATOM 676 C C . LYS A 1 92 ? 22.776 -7.721 -13.106 1.00 44.38 92 LYS A C 1
ATOM 678 O O . LYS A 1 92 ? 22.269 -6.591 -13.264 1.00 44.38 92 LYS A O 1
#

Sequence (92 aa):
MNAVVRQWNDATRSQRTGELDTAANAMGTTATQLRGIGKSSGDSGFTTRVNKVADELAAMNKARDDGKSVLTTNYNTAARALRSYCSTTIGK

pLDDT: mean 75.36, std 10.85, range [44.38, 90.31]

Foldseek 3Di:
DDPLVVQCVVCVVVVPLVSNQVSLVVLQVQLVVLCVCLVVPPDPLLNVLSNQLSVLSNVSSVCSVVVHDRDCVSNVVSVVSNVVCCVPPVVD

Radius of gyration: 13.8 Å; chains: 1; bounding box: 36×20×36 Å

Organism: NCBI:txid571913

Secondary structure (DSSP, 8-state):
--HHHHHHHHHHHHT-HHHHHHHHHHHHHHHHHHHHHHHHH--HHHHHHHHHHHHHHHHHHHHHHTT-PPP-HHHHHHHHHHHHHIIIII--